Protein AF-A0A2K3L789-F1 (afdb_monomer_lite)

pLDDT: mean 77.39, std 18.35, range [39.03, 93.81]

Foldseek 3Di:
DPDQPPPVDDPVVVVVVLVVVLVVCVVVVDDDDDPSSVVVNVVVNVVV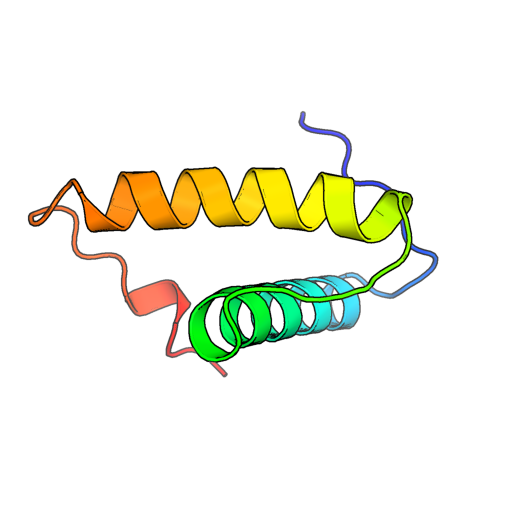VVVVVVVPPPDCVVVPDD

Radius of gyration: 12.61 Å; chains: 1; bounding box: 28×27×27 Å

InterPro domains:
  IPR000456 Lar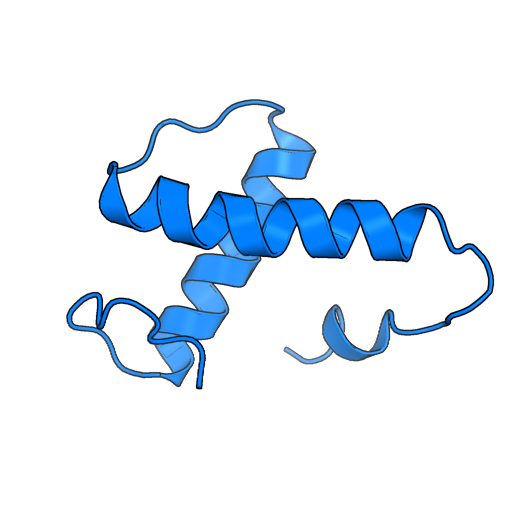ge ribosomal subunit 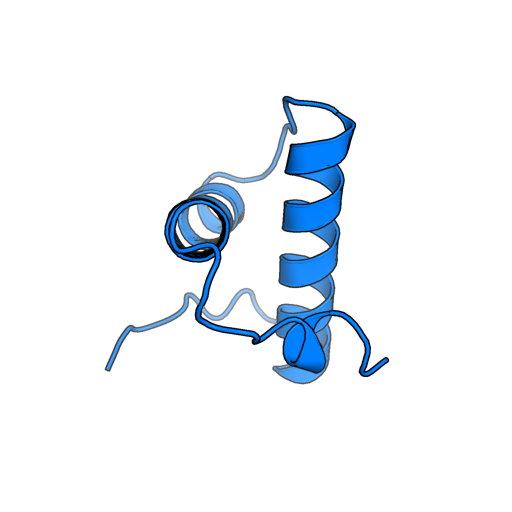protein bL17 [PF01196] (17-54)
  IPR000456 Large ribosomal subunit protein bL17 [PTHR14413] (2-56)
  IPR036373 Large ribosomal subunit protein bL17 superfamily [G3DSA:3.90.1030.10] (1-60)
  IPR036373 Large ribosomal subunit protein bL17 superfamily [SSF64263] (2-54)
  IPR047859 Large ribosomal subunit protein bL17, conserved site [PS01167] (31-53)

Organism: Trifolium pratense (NCBI:txid57577)

Secondary structure (DSSP, 8-state):
-------SS-HHHHHHHHHHHHHHHHHHS-----HHHHHHHHHHHHHHHHHHH-TT---GGGTS--

Sequence (66 aa):
MTKFRKLSRDTAHRMSMLRTMVSQLVKHERIETTISKAKEIRRLADRMVTLGKEVSACTCLWFMMD

Structure (mmCIF, N/CA/C/O backbone):
data_AF-A0A2K3L789-F1
#
_entry.id   AF-A0A2K3L789-F1
#
loop_
_atom_site.group_PDB
_atom_site.id
_atom_site.type_symbol
_atom_site.label_atom_id
_atom_site.label_alt_id
_atom_site.label_comp_id
_atom_site.label_asym_id
_atom_site.label_entity_id
_atom_site.label_seq_id
_atom_site.pdbx_PDB_ins_code
_atom_site.Cartn_x
_atom_site.Cartn_y
_atom_site.Cartn_z
_atom_site.occupancy
_atom_site.B_iso_or_equiv
_atom_site.auth_seq_id
_atom_site.auth_comp_id
_atom_site.auth_asym_id
_atom_site.auth_atom_id
_atom_site.pdbx_PDB_model_num
ATOM 1 N N . MET A 1 1 ? 10.787 5.962 -13.715 1.00 40.88 1 MET A N 1
ATOM 2 C CA . MET A 1 1 ? 11.164 5.297 -12.446 1.00 40.88 1 MET A CA 1
ATOM 3 C C . MET A 1 1 ? 10.341 5.890 -11.306 1.00 40.88 1 MET A C 1
ATOM 5 O O . MET A 1 1 ? 10.630 6.991 -10.851 1.00 40.88 1 MET A O 1
ATOM 9 N N . THR A 1 2 ? 9.249 5.239 -10.901 1.00 47.72 2 THR A N 1
ATOM 10 C CA . THR A 1 2 ? 8.348 5.768 -9.862 1.00 47.72 2 THR A CA 1
ATOM 11 C C . THR A 1 2 ? 9.073 5.742 -8.514 1.00 47.72 2 THR A C 1
ATOM 13 O O . THR A 1 2 ? 9.335 4.680 -7.957 1.00 47.72 2 THR A O 1
ATOM 16 N N . LYS A 1 3 ? 9.473 6.917 -8.020 1.00 58.47 3 LYS A N 1
ATOM 17 C CA . LYS A 1 3 ? 10.245 7.082 -6.782 1.00 58.47 3 LYS A CA 1
ATOM 18 C C . LYS A 1 3 ? 9.347 6.800 -5.572 1.00 58.47 3 LYS A C 1
ATOM 20 O O . LYS A 1 3 ? 8.668 7.702 -5.089 1.00 58.47 3 LYS A O 1
ATOM 25 N N . PHE A 1 4 ? 9.334 5.554 -5.100 1.00 62.06 4 PHE A N 1
ATOM 26 C CA . PHE A 1 4 ? 8.689 5.187 -3.835 1.00 62.06 4 PHE A CA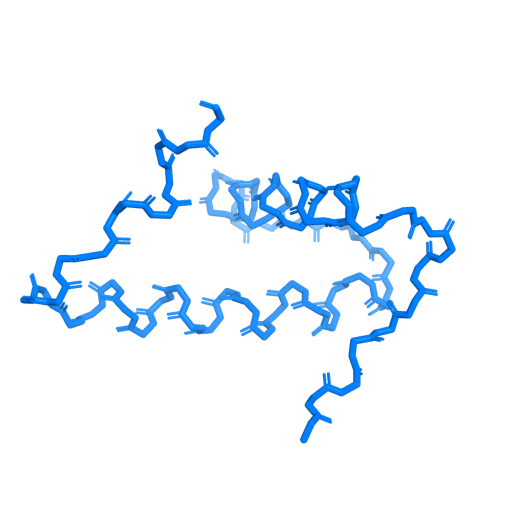 1
ATOM 27 C C . PHE A 1 4 ? 9.366 5.929 -2.679 1.00 62.06 4 PHE A C 1
ATOM 29 O O . PHE A 1 4 ? 10.600 6.022 -2.625 1.00 62.06 4 PHE A O 1
ATOM 36 N N . ARG A 1 5 ? 8.581 6.478 -1.747 1.00 68.00 5 ARG A N 1
ATOM 37 C CA . ARG A 1 5 ? 9.157 7.161 -0.578 1.00 68.00 5 ARG A CA 1
ATOM 38 C C . ARG A 1 5 ? 9.843 6.115 0.304 1.00 68.00 5 ARG A C 1
ATOM 40 O O . ARG A 1 5 ? 9.204 5.175 0.774 1.00 68.00 5 ARG A O 1
ATOM 47 N N . LYS A 1 6 ? 11.152 6.267 0.542 1.00 64.75 6 LYS A N 1
ATOM 48 C CA . LYS A 1 6 ? 11.906 5.405 1.465 1.00 64.75 6 LYS A CA 1
ATOM 49 C C . LYS A 1 6 ? 11.413 5.684 2.889 1.00 64.75 6 LYS A C 1
ATOM 51 O O . LYS A 1 6 ? 11.887 6.597 3.548 1.00 64.75 6 LYS A O 1
ATOM 56 N N . LEU A 1 7 ? 10.426 4.912 3.346 1.00 68.94 7 LEU A N 1
ATOM 57 C CA . LEU A 1 7 ? 9.788 4.976 4.674 1.00 68.94 7 LEU A CA 1
ATOM 58 C C . LEU A 1 7 ? 10.715 4.512 5.824 1.00 68.94 7 LEU A C 1
ATOM 60 O O . LEU A 1 7 ? 10.237 3.937 6.804 1.00 68.94 7 LEU A O 1
ATOM 64 N N . SER A 1 8 ? 12.028 4.727 5.680 1.00 75.31 8 SER A N 1
ATOM 65 C CA . SER A 1 8 ? 13.095 4.294 6.593 1.00 75.31 8 SER A CA 1
ATOM 66 C C . SER A 1 8 ? 13.003 2.817 7.002 1.00 75.31 8 SER A C 1
ATOM 68 O O . SER A 1 8 ? 13.142 2.475 8.171 1.00 75.31 8 SER A O 1
ATOM 70 N N . ARG A 1 9 ? 12.687 1.938 6.046 1.00 81.81 9 ARG A N 1
ATOM 71 C CA . ARG A 1 9 ? 12.519 0.490 6.244 1.00 81.81 9 ARG A CA 1
ATOM 72 C C . ARG A 1 9 ? 13.175 -0.275 5.110 1.00 81.81 9 ARG A C 1
ATOM 74 O O . ARG A 1 9 ? 13.177 0.216 3.972 1.00 81.81 9 ARG A O 1
ATOM 81 N N . ASP A 1 10 ? 13.645 -1.480 5.429 1.00 87.69 10 ASP A N 1
ATOM 82 C CA . ASP A 1 10 ? 14.129 -2.434 4.437 1.00 87.69 10 ASP A CA 1
ATOM 83 C C . ASP A 1 10 ? 13.072 -2.693 3.349 1.00 87.69 10 ASP A C 1
ATOM 85 O O . ASP A 1 10 ? 11.863 -2.537 3.561 1.00 87.69 10 ASP A O 1
ATOM 89 N N . THR A 1 11 ? 13.533 -3.032 2.147 1.00 83.75 11 THR A N 1
ATOM 90 C CA . THR A 1 11 ? 12.659 -3.254 0.996 1.00 83.75 11 THR A CA 1
ATOM 91 C C . THR A 1 11 ? 11.691 -4.411 1.219 1.00 83.75 11 THR A C 1
ATOM 93 O O . THR A 1 11 ? 10.517 -4.238 0.893 1.00 83.75 11 THR A O 1
ATOM 96 N N . ALA A 1 12 ? 12.117 -5.517 1.833 1.00 85.94 12 ALA A N 1
ATOM 97 C CA . ALA A 1 12 ? 11.237 -6.648 2.121 1.00 85.94 12 ALA A CA 1
ATOM 98 C C . ALA A 1 12 ? 10.122 -6.240 3.096 1.00 85.94 12 ALA A C 1
ATOM 100 O O . ALA A 1 12 ? 8.931 -6.387 2.806 1.00 85.94 12 ALA A O 1
ATOM 101 N N . HIS A 1 13 ? 10.499 -5.602 4.207 1.00 88.12 13 HIS A N 1
ATOM 102 C CA . HIS A 1 13 ? 9.542 -5.154 5.216 1.00 88.12 13 HIS A CA 1
ATOM 103 C C . HIS A 1 13 ? 8.576 -4.083 4.677 1.00 88.12 13 HIS A C 1
ATOM 105 O O . HIS A 1 13 ? 7.388 -4.084 5.000 1.00 88.12 13 HIS A O 1
ATOM 111 N N . ARG A 1 14 ? 9.049 -3.184 3.802 1.00 88.81 14 ARG A N 1
ATOM 112 C CA . ARG A 1 14 ? 8.198 -2.178 3.147 1.00 88.81 14 ARG A CA 1
ATOM 113 C C . ARG A 1 14 ? 7.151 -2.820 2.235 1.00 88.81 14 ARG A C 1
ATOM 115 O O . ARG A 1 14 ? 6.007 -2.371 2.247 1.00 88.81 14 ARG A O 1
ATOM 122 N N . MET A 1 15 ? 7.527 -3.837 1.458 1.00 86.50 15 MET A N 1
ATOM 123 C CA . MET A 1 15 ? 6.588 -4.540 0.578 1.00 86.50 15 MET A CA 1
ATOM 124 C C . MET A 1 15 ? 5.524 -5.289 1.385 1.00 86.50 15 MET A C 1
ATOM 126 O O . MET A 1 15 ? 4.339 -5.128 1.099 1.00 86.50 15 MET A O 1
ATOM 130 N N . SER A 1 16 ? 5.928 -6.016 2.432 1.00 89.44 16 SER A N 1
ATOM 131 C CA . SER A 1 16 ? 5.001 -6.700 3.346 1.00 89.44 16 SER A CA 1
ATOM 132 C C . SER A 1 16 ? 4.019 -5.714 3.993 1.00 89.44 16 SER A C 1
ATOM 134 O O . SER A 1 16 ? 2.807 -5.882 3.884 1.00 89.44 16 SER A O 1
ATOM 136 N N . MET A 1 17 ? 4.516 -4.600 4.546 1.00 90.75 17 MET A N 1
ATOM 137 C CA . MET A 1 17 ? 3.671 -3.567 5.153 1.00 90.75 17 MET A CA 1
ATOM 138 C C . MET A 1 17 ? 2.625 -3.010 4.175 1.00 90.75 17 MET A C 1
ATOM 140 O O . MET A 1 17 ? 1.463 -2.840 4.545 1.00 90.75 17 MET A O 1
ATOM 144 N N . LEU A 1 18 ? 3.021 -2.699 2.936 1.00 89.88 18 LEU A N 1
ATOM 145 C CA . LEU A 1 18 ? 2.107 -2.152 1.931 1.00 89.88 18 LEU A CA 1
ATOM 146 C C . LEU A 1 18 ? 1.030 -3.166 1.524 1.00 89.88 18 LEU A C 1
ATOM 148 O O . LEU A 1 18 ? -0.130 -2.776 1.409 1.00 89.88 18 LEU A O 1
ATOM 152 N N . ARG A 1 19 ? 1.387 -4.448 1.364 1.00 89.69 19 ARG A N 1
ATOM 153 C CA . ARG A 1 19 ? 0.427 -5.532 1.092 1.00 89.69 19 ARG A CA 1
ATOM 154 C C . ARG A 1 19 ? -0.595 -5.655 2.221 1.00 89.69 19 ARG A C 1
ATOM 156 O O . ARG A 1 19 ? -1.793 -5.607 1.960 1.00 89.69 19 ARG A O 1
ATOM 163 N N . THR A 1 20 ? -0.136 -5.708 3.471 1.00 91.81 20 THR A N 1
ATOM 164 C CA . THR A 1 20 ? -1.018 -5.812 4.642 1.00 91.81 20 THR A CA 1
ATOM 165 C C . THR A 1 20 ? -1.989 -4.637 4.737 1.00 91.81 20 THR A C 1
ATOM 167 O O . THR A 1 20 ? -3.180 -4.850 4.945 1.00 91.81 20 THR A O 1
ATOM 170 N N . MET A 1 21 ? -1.523 -3.401 4.525 1.00 92.31 21 MET A N 1
ATOM 171 C CA . MET A 1 21 ? -2.393 -2.218 4.581 1.00 92.31 21 MET A CA 1
ATOM 172 C C . MET A 1 21 ? -3.430 -2.187 3.451 1.00 92.31 21 MET A C 1
ATOM 174 O O . MET A 1 21 ? -4.556 -1.758 3.683 1.00 92.31 21 MET A O 1
ATOM 178 N N . VAL A 1 22 ? -3.087 -2.651 2.245 1.00 92.00 22 VAL A N 1
ATOM 179 C CA . VAL A 1 22 ? -4.058 -2.784 1.144 1.00 92.00 22 VAL A CA 1
ATOM 180 C C . VAL A 1 22 ? -5.118 -3.833 1.491 1.00 92.00 22 VAL A C 1
ATOM 182 O O . VAL A 1 22 ? -6.306 -3.562 1.348 1.00 92.00 22 VAL A O 1
ATOM 185 N N . SER A 1 23 ? -4.719 -4.989 2.027 1.00 90.38 23 SER A N 1
ATOM 186 C CA . SER A 1 23 ? -5.664 -6.017 2.483 1.00 90.38 23 SER A CA 1
ATOM 187 C C . SER A 1 23 ? -6.579 -5.509 3.601 1.00 90.38 23 SER A C 1
ATOM 189 O O . SER A 1 23 ? -7.770 -5.808 3.607 1.00 90.38 23 SER A O 1
ATOM 191 N N . GLN A 1 24 ? -6.051 -4.715 4.537 1.00 92.25 24 GLN A N 1
ATOM 192 C CA . GLN A 1 24 ? -6.855 -4.073 5.579 1.00 92.25 24 GLN A CA 1
ATOM 193 C C . 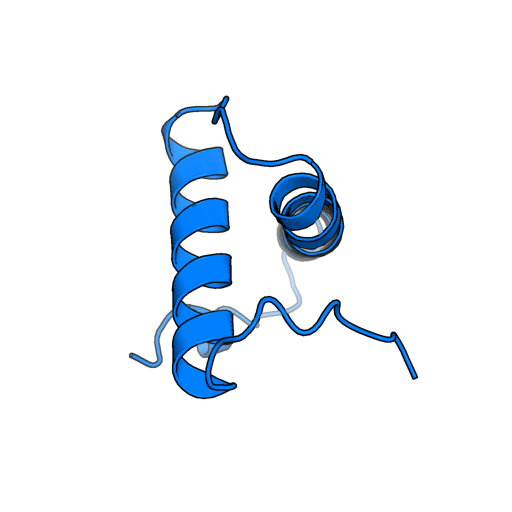GLN A 1 24 ? -7.815 -3.023 5.013 1.00 92.25 24 GLN A C 1
ATOM 195 O O . GLN A 1 24 ? -8.957 -2.961 5.459 1.00 92.25 24 GLN A O 1
ATOM 200 N N . LEU A 1 25 ? -7.390 -2.242 4.015 1.00 92.44 25 LEU A N 1
ATOM 201 C CA . LEU A 1 25 ? -8.250 -1.268 3.340 1.00 92.44 25 LEU A CA 1
ATOM 202 C C . LEU A 1 25 ? -9.458 -1.946 2.681 1.00 92.44 25 LEU A C 1
ATOM 204 O O . LEU A 1 25 ? -10.565 -1.438 2.795 1.00 92.44 25 LEU A O 1
ATOM 208 N N . VAL A 1 26 ? -9.256 -3.100 2.040 1.00 89.56 26 VAL A N 1
ATOM 209 C CA . VAL A 1 26 ? -10.349 -3.869 1.422 1.00 89.56 26 VAL A CA 1
ATOM 210 C C . VAL A 1 26 ? -11.281 -4.477 2.477 1.00 89.56 26 VAL A C 1
ATOM 212 O O . VAL A 1 26 ? -12.487 -4.498 2.276 1.00 89.56 26 VAL A O 1
ATOM 215 N N . LYS A 1 27 ? -10.746 -4.949 3.611 1.00 92.56 27 LYS A N 1
ATOM 216 C CA . LYS A 1 27 ? -11.545 -5.583 4.678 1.00 92.56 27 LYS A CA 1
ATOM 217 C C . LYS A 1 27 ? -12.377 -4.603 5.503 1.00 92.56 27 LYS A C 1
ATOM 219 O O . LYS A 1 27 ? -13.477 -4.946 5.912 1.00 92.56 27 LYS A O 1
ATOM 224 N N . HIS A 1 28 ? -11.815 -3.439 5.819 1.00 93.81 28 HIS A N 1
ATOM 225 C CA . HIS A 1 28 ? -12.403 -2.493 6.772 1.00 93.81 28 HIS A CA 1
ATOM 226 C C . HIS A 1 28 ? -12.987 -1.245 6.105 1.00 93.81 28 HIS A C 1
ATOM 228 O O . HIS A 1 28 ? -13.475 -0.369 6.811 1.00 93.81 28 HIS A O 1
ATOM 234 N N . GLU A 1 29 ? -12.896 -1.137 4.773 1.00 90.75 29 GLU A N 1
ATOM 235 C CA . GLU A 1 29 ? -13.356 -0.023 3.920 1.00 90.75 29 GLU A CA 1
ATOM 236 C C . GLU A 1 29 ? -12.703 1.346 4.194 1.00 90.75 29 GLU A C 1
ATOM 238 O O . GLU A 1 29 ? -12.640 2.207 3.315 1.00 90.75 29 GLU A O 1
ATOM 243 N N . ARG A 1 30 ? -12.147 1.557 5.389 1.00 91.19 30 ARG A N 1
ATOM 244 C CA . ARG A 1 30 ? -11.443 2.763 5.810 1.00 91.19 30 ARG A CA 1
ATOM 245 C C . ARG A 1 30 ? -10.316 2.406 6.774 1.00 91.19 30 ARG A C 1
ATOM 247 O O . ARG A 1 30 ? -10.492 1.627 7.704 1.00 91.19 30 ARG A O 1
ATOM 254 N N . ILE A 1 31 ? -9.159 3.035 6.578 1.00 91.62 31 ILE A N 1
ATOM 255 C CA . ILE A 1 31 ? -8.009 2.936 7.485 1.00 91.62 31 ILE A CA 1
ATOM 256 C C . ILE A 1 31 ? -7.440 4.325 7.758 1.00 91.62 31 ILE A C 1
ATOM 258 O O . ILE A 1 31 ? -7.345 5.161 6.857 1.00 91.62 31 ILE A O 1
ATOM 262 N N . GLU A 1 32 ? -7.014 4.564 8.993 1.00 92.75 32 GLU A N 1
ATOM 263 C CA . GLU A 1 32 ? -6.346 5.803 9.384 1.00 92.75 32 GLU A CA 1
ATOM 264 C C . GLU A 1 32 ? -4.841 5.553 9.463 1.00 92.75 32 GLU A C 1
ATOM 266 O O . GLU A 1 32 ? -4.351 4.744 10.248 1.00 92.75 32 GLU A O 1
ATOM 271 N N . THR A 1 33 ? -4.088 6.201 8.575 1.00 90.50 33 THR A N 1
ATOM 272 C CA . THR A 1 33 ? -2.633 6.036 8.477 1.00 90.50 33 THR A CA 1
ATOM 273 C C . THR A 1 33 ? -1.959 7.379 8.216 1.00 90.50 33 THR A C 1
ATOM 275 O O . THR A 1 33 ? -2.609 8.393 7.966 1.00 90.50 33 THR A O 1
ATOM 278 N N . THR A 1 34 ? -0.627 7.412 8.266 1.00 91.12 34 THR A N 1
ATOM 279 C CA . THR A 1 34 ? 0.123 8.642 7.992 1.00 91.12 34 THR A CA 1
ATOM 280 C C . THR A 1 34 ? -0.019 9.068 6.531 1.00 91.12 34 THR A C 1
ATOM 282 O O . THR A 1 34 ? -0.065 8.237 5.623 1.00 91.12 34 THR A O 1
ATOM 285 N N . ILE A 1 35 ? 0.030 10.378 6.278 1.00 90.00 35 ILE A N 1
ATOM 286 C CA . ILE A 1 35 ? -0.124 10.971 4.936 1.00 90.00 35 ILE A CA 1
ATOM 287 C C . ILE A 1 35 ? 0.840 10.340 3.916 1.00 90.00 35 ILE A C 1
ATOM 289 O O . ILE A 1 35 ? 0.484 10.088 2.765 1.00 90.00 35 ILE A O 1
ATOM 293 N N . SER A 1 36 ? 2.079 10.073 4.334 1.00 88.44 36 SER A N 1
ATOM 294 C CA . SER A 1 36 ? 3.095 9.437 3.494 1.00 88.44 36 SER A CA 1
ATOM 295 C C . SER A 1 36 ? 2.734 8.005 3.099 1.00 88.44 36 SER A C 1
ATOM 297 O O . SER A 1 36 ? 2.930 7.650 1.941 1.00 88.44 36 SER A O 1
ATOM 299 N N . LYS A 1 37 ? 2.191 7.202 4.022 1.00 87.38 37 LYS A N 1
ATOM 300 C CA . LYS A 1 37 ? 1.756 5.823 3.758 1.00 87.38 37 LYS A CA 1
ATOM 301 C C . LYS A 1 37 ? 0.494 5.807 2.901 1.00 87.38 37 LYS A C 1
ATOM 303 O O . LYS A 1 37 ? 0.454 5.088 1.910 1.00 87.38 37 LYS A O 1
ATOM 308 N N . ALA A 1 38 ? -0.476 6.665 3.213 1.00 90.62 38 ALA A N 1
ATOM 309 C CA . ALA A 1 38 ? -1.725 6.786 2.465 1.00 90.62 38 ALA A CA 1
ATOM 310 C C . ALA A 1 38 ? -1.491 7.085 0.973 1.00 90.62 38 ALA A C 1
ATOM 312 O O . ALA A 1 38 ? -2.114 6.467 0.112 1.00 90.62 38 ALA A O 1
ATOM 313 N N . LYS A 1 39 ? -0.538 7.976 0.648 1.00 89.56 39 LYS A N 1
ATOM 314 C CA . LYS A 1 39 ? -0.173 8.281 -0.749 1.00 89.56 39 LYS A CA 1
ATOM 315 C C . LYS A 1 39 ? 0.359 7.065 -1.512 1.00 89.56 39 LYS A C 1
ATOM 317 O O . LYS A 1 39 ? 0.070 6.933 -2.698 1.00 89.56 39 LYS A O 1
ATOM 322 N N . GLU A 1 40 ? 1.105 6.183 -0.851 1.00 88.56 40 GLU A N 1
ATOM 323 C CA . GLU A 1 40 ? 1.645 4.972 -1.482 1.00 88.56 40 GLU A CA 1
ATOM 324 C C . GLU A 1 40 ? 0.575 3.875 -1.601 1.00 88.56 40 GLU A C 1
ATOM 326 O O . GLU A 1 40 ? 0.447 3.266 -2.663 1.00 88.56 40 GLU A O 1
ATOM 331 N N . ILE A 1 41 ? -0.235 3.671 -0.552 1.00 90.31 41 ILE A N 1
ATOM 332 C CA . ILE A 1 41 ? -1.350 2.707 -0.545 1.00 90.31 41 ILE A CA 1
ATOM 333 C C . ILE A 1 41 ? -2.344 3.040 -1.655 1.00 90.31 41 ILE A C 1
ATOM 335 O O . ILE A 1 41 ? -2.734 2.143 -2.393 1.00 90.31 41 ILE A O 1
ATOM 339 N N . ARG A 1 42 ? -2.701 4.320 -1.834 1.00 89.69 42 ARG A N 1
ATOM 340 C CA . ARG A 1 42 ? -3.647 4.759 -2.871 1.00 89.69 42 ARG A CA 1
ATOM 341 C C . ARG A 1 42 ? -3.229 4.298 -4.270 1.00 89.69 42 ARG A C 1
ATOM 343 O O . ARG A 1 42 ? -4.026 3.702 -4.981 1.00 89.69 42 ARG A O 1
ATOM 350 N N . ARG A 1 43 ? -1.951 4.477 -4.630 1.00 88.56 43 ARG A N 1
ATOM 351 C CA . ARG A 1 43 ? -1.416 4.055 -5.942 1.00 88.56 43 ARG A CA 1
ATOM 352 C C . ARG A 1 43 ? -1.444 2.541 -6.135 1.00 88.56 43 ARG A C 1
ATOM 354 O O . ARG A 1 43 ? -1.514 2.069 -7.267 1.00 88.56 43 ARG A O 1
ATOM 361 N N . LEU A 1 44 ? -1.304 1.774 -5.055 1.00 87.69 44 LEU A N 1
ATOM 362 C CA . LEU A 1 44 ? -1.407 0.317 -5.104 1.00 87.69 44 LEU A CA 1
ATOM 363 C C . LEU A 1 44 ? -2.867 -0.125 -5.203 1.00 87.69 44 LEU A C 1
ATOM 365 O O . LEU A 1 44 ? -3.174 -0.943 -6.063 1.00 87.69 44 LEU A O 1
ATOM 369 N N . ALA A 1 45 ? -3.751 0.458 -4.396 1.00 89.50 45 ALA A N 1
ATOM 370 C CA . ALA A 1 45 ? -5.179 0.168 -4.388 1.00 89.50 45 ALA A CA 1
ATOM 371 C C . ALA A 1 45 ? -5.832 0.445 -5.752 1.00 89.50 45 ALA A C 1
ATOM 373 O O . ALA A 1 45 ? -6.517 -0.430 -6.270 1.00 89.50 45 ALA A O 1
ATOM 374 N N . ASP A 1 46 ? -5.539 1.586 -6.388 1.00 88.38 46 ASP A N 1
ATOM 375 C CA . ASP A 1 46 ? -6.059 1.915 -7.727 1.00 88.38 46 ASP A CA 1
ATOM 376 C C . ASP A 1 46 ? -5.681 0.841 -8.767 1.00 88.38 46 ASP A C 1
ATOM 378 O O . ASP A 1 46 ? -6.505 0.415 -9.580 1.00 88.38 46 ASP A O 1
ATOM 382 N N . ARG A 1 47 ? -4.438 0.338 -8.710 1.00 85.88 47 ARG A N 1
ATOM 383 C CA . ARG A 1 47 ? -3.982 -0.744 -9.595 1.00 85.88 47 ARG A CA 1
ATOM 384 C C . ARG A 1 47 ? -4.670 -2.070 -9.289 1.00 85.88 47 ARG A C 1
ATOM 386 O O . ARG A 1 47 ? -5.068 -2.752 -10.222 1.00 85.88 47 ARG A O 1
ATOM 393 N N . MET A 1 48 ? -4.843 -2.417 -8.014 1.00 85.94 48 MET A N 1
ATOM 394 C CA . MET A 1 48 ? -5.554 -3.640 -7.618 1.00 85.94 48 MET A CA 1
ATOM 395 C C . MET A 1 48 ? -7.013 -3.625 -8.086 1.00 85.94 48 MET A C 1
ATOM 397 O O . MET A 1 48 ? -7.491 -4.622 -8.615 1.00 85.94 48 MET A O 1
ATOM 401 N N . VAL A 1 49 ? -7.699 -2.484 -7.969 1.00 86.19 49 VAL A N 1
ATOM 402 C CA . VAL A 1 49 ? -9.077 -2.327 -8.461 1.00 86.19 49 VAL A CA 1
ATOM 403 C C . VAL A 1 49 ? -9.139 -2.427 -9.986 1.00 86.19 49 VAL A C 1
ATOM 405 O O . VAL A 1 49 ? -10.062 -3.037 -10.514 1.00 86.19 49 VAL A O 1
ATOM 408 N N . THR A 1 50 ? -8.161 -1.860 -10.699 1.00 88.06 50 THR A N 1
ATOM 409 C CA . THR A 1 50 ? -8.087 -1.959 -12.168 1.00 88.06 50 THR A CA 1
ATOM 410 C C . THR A 1 50 ? -7.940 -3.415 -12.614 1.00 88.06 50 THR A C 1
ATOM 412 O O . THR A 1 50 ? -8.731 -3.881 -13.427 1.00 88.06 50 THR A O 1
ATOM 415 N N . LEU A 1 51 ? -7.009 -4.158 -12.006 1.00 84.00 51 LEU A N 1
ATOM 416 C CA . LEU A 1 51 ? -6.808 -5.582 -12.291 1.00 84.00 51 LEU A CA 1
ATOM 417 C C . LEU A 1 51 ? -8.036 -6.431 -11.934 1.00 84.00 51 LEU A C 1
ATOM 419 O O . LEU A 1 51 ? -8.357 -7.370 -12.648 1.00 84.00 51 LEU A O 1
ATOM 423 N N . GLY A 1 52 ? -8.756 -6.093 -10.858 1.00 81.56 52 GLY A N 1
ATOM 424 C CA . GLY A 1 52 ? -9.990 -6.792 -10.484 1.00 81.56 52 GLY A CA 1
ATOM 425 C C . GLY A 1 52 ? -11.149 -6.589 -11.468 1.00 81.56 52 GLY A C 1
ATOM 426 O O . GLY A 1 52 ? -12.0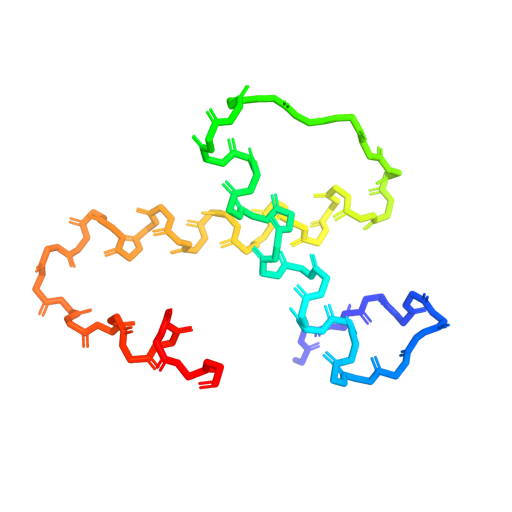42 -7.429 -11.533 1.00 81.56 52 GLY A O 1
ATOM 427 N N . LYS A 1 53 ? -11.148 -5.495 -12.242 1.00 80.62 53 LYS A N 1
ATOM 428 C CA . LYS A 1 53 ? -12.144 -5.245 -13.300 1.00 80.62 53 LYS A CA 1
ATOM 429 C C . LYS A 1 53 ? -11.825 -6.003 -14.589 1.00 80.62 53 LYS A C 1
ATOM 431 O O . LYS A 1 53 ? -12.739 -6.370 -15.322 1.00 80.62 53 LYS A O 1
ATOM 436 N N . GLU A 1 54 ? -10.549 -6.253 -14.863 1.00 78.19 54 GLU A N 1
ATOM 437 C CA . GLU A 1 54 ? -10.083 -7.043 -16.003 1.00 78.19 54 GLU A CA 1
ATOM 438 C C . GLU A 1 54 ? -10.113 -8.538 -15.643 1.00 78.19 54 GLU A C 1
ATOM 440 O O . GLU A 1 54 ? -9.094 -9.156 -15.347 1.00 78.19 54 GLU A O 1
ATOM 445 N N . VAL A 1 55 ? -11.315 -9.128 -15.666 1.00 60.31 55 VAL A N 1
ATOM 446 C CA . VAL A 1 55 ? -11.626 -10.512 -15.236 1.00 60.31 55 VAL A CA 1
ATOM 447 C C . VAL A 1 55 ? -10.724 -11.593 -15.878 1.00 60.31 55 VAL A C 1
ATOM 449 O O . VAL A 1 55 ? -10.633 -12.704 -15.360 1.00 60.31 55 VAL A O 1
ATOM 452 N N . SER A 1 56 ? -10.018 -11.295 -16.976 1.00 56.25 56 SER A N 1
ATOM 453 C CA . SER A 1 56 ? -9.235 -12.267 -17.753 1.00 56.25 56 SER A CA 1
ATOM 454 C C . SER A 1 56 ? -7.718 -12.257 -17.525 1.00 56.25 56 SER A C 1
ATOM 456 O O . SER A 1 56 ? -7.043 -13.165 -18.006 1.00 56.25 56 SER A O 1
ATOM 458 N N . ALA A 1 57 ? -7.138 -11.285 -16.814 1.00 44.66 57 ALA A N 1
ATOM 459 C CA . ALA A 1 57 ? -5.687 -11.240 -16.600 1.00 44.66 57 ALA A CA 1
ATOM 460 C C . ALA A 1 57 ? -5.313 -11.835 -15.236 1.00 44.66 57 ALA A C 1
ATOM 462 O O . ALA A 1 57 ? -4.920 -11.144 -14.295 1.00 44.66 57 ALA A O 1
ATOM 463 N N . CYS A 1 58 ? -5.458 -13.156 -15.150 1.00 40.62 58 CYS A N 1
ATOM 464 C CA . CYS A 1 58 ? -4.983 -14.025 -14.079 1.00 40.62 58 CYS A CA 1
ATOM 465 C C . CYS A 1 58 ? -3.593 -13.604 -13.555 1.00 40.62 58 CYS A C 1
ATOM 467 O O . CYS A 1 58 ? -2.560 -14.012 -14.078 1.00 40.62 58 CYS A O 1
ATOM 469 N N . THR A 1 59 ? -3.563 -12.798 -12.491 1.00 47.84 59 THR A N 1
ATOM 470 C CA . THR A 1 59 ? -2.332 -12.458 -11.758 1.00 47.84 59 THR A CA 1
ATOM 471 C C . THR A 1 59 ? -2.552 -12.505 -10.246 1.00 47.84 59 THR A C 1
ATOM 473 O O . THR A 1 59 ? -1.988 -11.722 -9.488 1.00 47.84 59 THR A O 1
ATOM 476 N N . CYS A 1 60 ? -3.340 -13.469 -9.763 1.00 42.97 60 CYS A N 1
ATOM 477 C CA . CYS A 1 60 ? -3.368 -13.800 -8.334 1.00 42.97 60 CYS A CA 1
ATOM 478 C C . CYS A 1 60 ? -2.057 -14.448 -7.842 1.00 42.97 60 CYS A C 1
ATOM 480 O O . CYS A 1 60 ? -1.879 -14.610 -6.638 1.00 42.97 60 CYS A O 1
ATOM 482 N N . LEU A 1 61 ? -1.088 -14.719 -8.731 1.00 42.22 61 LEU A N 1
ATOM 483 C CA . LEU A 1 61 ? 0.266 -15.166 -8.366 1.00 42.22 61 LEU A CA 1
ATOM 484 C C . LEU A 1 61 ? 1.038 -14.158 -7.487 1.00 42.22 61 LEU A C 1
ATOM 486 O O . LEU A 1 61 ? 2.024 -14.528 -6.864 1.00 42.22 61 LEU A O 1
ATOM 490 N N . TRP A 1 62 ? 0.574 -12.908 -7.360 1.00 46.59 62 TRP A N 1
ATOM 491 C CA . TRP A 1 62 ? 1.130 -11.928 -6.412 1.00 46.59 62 TRP A CA 1
ATOM 492 C C . TRP A 1 62 ? 0.453 -11.901 -5.031 1.00 46.59 62 TRP A C 1
ATOM 494 O O . TRP A 1 62 ? 0.937 -11.199 -4.142 1.00 46.59 62 TRP A O 1
ATOM 504 N N . PHE A 1 63 ? -0.638 -12.652 -4.841 1.00 42.47 63 PHE A N 1
ATOM 505 C CA . PHE A 1 63 ? -1.381 -12.733 -3.576 1.00 42.47 63 PHE A CA 1
ATOM 506 C C . PHE A 1 63 ? -1.081 -14.019 -2.780 1.00 42.47 63 PHE A C 1
ATOM 508 O O . PHE A 1 63 ? -1.530 -14.136 -1.647 1.00 42.47 63 PHE A O 1
ATOM 515 N N . MET A 1 64 ? -0.318 -14.966 -3.349 1.00 39.03 64 MET A N 1
ATOM 516 C CA . MET A 1 64 ? -0.087 -16.304 -2.771 1.00 39.03 64 MET A CA 1
ATOM 517 C C . MET A 1 64 ? 1.399 -16.703 -2.644 1.00 39.03 64 MET A C 1
ATOM 519 O O . MET A 1 64 ? 1.707 -17.877 -2.504 1.00 39.03 64 MET A O 1
ATOM 523 N N . MET A 1 65 ? 2.336 -15.753 -2.683 1.00 39.19 65 MET A N 1
ATOM 524 C CA . MET A 1 65 ? 3.718 -15.995 -2.231 1.00 39.19 65 MET A CA 1
ATOM 525 C C . MET A 1 65 ? 4.025 -15.063 -1.057 1.00 39.19 65 MET A C 1
ATOM 527 O O . MET A 1 65 ? 4.625 -13.990 -1.221 1.00 39.19 65 MET A O 1
ATOM 531 N N . ASP A 1 66 ? 3.469 -15.446 0.093 1.00 42.72 66 ASP A N 1
ATOM 532 C CA . ASP A 1 66 ? 4.263 -15.613 1.316 1.00 42.72 66 ASP A CA 1
ATOM 533 C C . ASP A 1 66 ? 5.055 -16.925 1.192 1.00 42.72 66 ASP A C 1
ATOM 535 O O . ASP A 1 66 ? 4.462 -17.913 0.699 1.00 42.72 66 ASP A O 1
#